Protein AF-A0A7S0JAN2-F1 (afdb_monomer)

pLDDT: mean 88.98, std 16.82, range [37.03, 98.56]

Solvent-accessible surface area (backbone atoms only — not comparable to full-atom values): 6923 Å² total; per-residue (Å²): 131,71,57,69,64,51,54,51,52,57,48,43,71,35,81,74,41,51,47,58,57,67,64,51,51,55,51,42,51,50,43,38,51,50,20,49,75,71,50,60,38,51,71,58,21,61,74,63,74,31,58,69,60,47,45,51,38,34,31,53,11,50,48,53,48,51,55,49,51,37,62,77,66,69,48,36,59,87,47,45,66,60,52,51,56,52,46,53,53,43,49,48,76,42,38,67,58,33,29,51,52,36,55,50,59,74,66,51,80,92,68,91,79,80,91,74,92,75,90,81,132

Radius of gyration: 14.35 Å; Cα contacts (8 Å, |Δi|>4): 89; chains: 1; bounding box: 33×31×39 Å

Secondary structure (DSSP, 8-state):
--HHHHHHHHHHT-STT---HHHHHHHHHHHHHHHHHTTTTHHHHHHHT-HHHHHHHHHHHHHHHHHHHHHHTT--GGGHHHHHHHHHHHHHH-HHHHHHHHHHHHHS-S-PPPS------

Mean predicted aligned error: 6.08 Å

Organism: NCBI:txid127549

Sequence (121 aa):
QPQLAQEIYALSRRDEGHFPFMIVSINLTKLSLDALRAGALTKLCNGANAVAQTLHDLYAGCYLHFHTQWKARSLTIVDFDALKKEMARLTLRRPATLIKRFRAWKRAPTGPQPSGFAEFG

Structure (mmCIF, N/CA/C/O backbone):
data_AF-A0A7S0JAN2-F1
#
_entry.id   AF-A0A7S0JAN2-F1
#
loop_
_atom_site.group_PDB
_atom_site.id
_atom_site.type_symbol
_atom_site.label_atom_id
_atom_site.label_alt_id
_atom_site.label_comp_id
_atom_site.label_asym_id
_atom_site.label_entity_id
_atom_site.label_seq_id
_atom_site.pdbx_PDB_ins_code
_atom_site.Cartn_x
_atom_site.Cartn_y
_atom_site.Cartn_z
_atom_site.occupancy
_atom_site.B_iso_or_equiv
_atom_site.auth_seq_id
_atom_site.auth_comp_id
_atom_site.auth_asym_id
_atom_site.auth_atom_id
_atom_site.pdbx_PDB_model_num
ATOM 1 N N . GLN A 1 1 ? -1.117 18.796 -2.842 1.00 44.88 1 GLN A N 1
ATOM 2 C CA . GLN A 1 1 ? -0.523 18.646 -4.187 1.00 44.88 1 GLN A CA 1
ATOM 3 C C . GLN A 1 1 ? -0.571 17.167 -4.592 1.00 44.88 1 GLN A C 1
ATOM 5 O O . GLN A 1 1 ? -0.243 16.334 -3.753 1.00 44.88 1 GLN A O 1
ATOM 10 N N . PRO A 1 2 ? -1.029 16.810 -5.806 1.00 58.06 2 PRO A N 1
ATOM 11 C CA . PRO A 1 2 ? -1.233 15.421 -6.250 1.00 58.06 2 PRO A CA 1
ATOM 12 C C . PRO A 1 2 ? 0.061 14.719 -6.730 1.00 58.06 2 PRO A C 1
ATOM 14 O O . PRO A 1 2 ? 0.057 14.040 -7.753 1.00 58.06 2 PRO A O 1
ATOM 17 N N . GLN A 1 3 ? 1.176 14.864 -6.005 1.00 82.75 3 GLN A N 1
ATOM 18 C CA . GLN A 1 3 ? 2.505 14.411 -6.460 1.00 82.75 3 GLN A CA 1
ATOM 19 C C . GLN A 1 3 ? 2.602 12.903 -6.699 1.00 82.75 3 GLN A C 1
ATOM 21 O O . GLN A 1 3 ? 3.080 12.485 -7.745 1.00 82.75 3 GLN A O 1
ATOM 26 N N . LEU A 1 4 ? 2.072 12.079 -5.791 1.00 88.88 4 LEU A N 1
ATOM 27 C CA . LEU A 1 4 ? 2.192 10.625 -5.908 1.00 88.88 4 LEU A CA 1
ATOM 28 C C . LEU A 1 4 ? 1.491 10.109 -7.169 1.00 88.88 4 LEU A C 1
ATOM 30 O O . LEU A 1 4 ? 2.052 9.310 -7.909 1.00 88.88 4 LEU A O 1
ATOM 34 N N . ALA A 1 5 ? 0.281 10.603 -7.443 1.00 89.69 5 ALA A N 1
ATOM 35 C CA . ALA A 1 5 ? -0.471 10.220 -8.635 1.00 89.69 5 ALA A CA 1
ATOM 36 C C . ALA A 1 5 ? 0.260 10.626 -9.926 1.00 89.69 5 ALA A C 1
ATOM 38 O O . ALA A 1 5 ? 0.289 9.849 -10.877 1.00 89.69 5 ALA A O 1
ATOM 39 N N . GLN A 1 6 ? 0.889 11.807 -9.945 1.00 90.81 6 GLN A N 1
ATOM 40 C CA . GLN A 1 6 ? 1.690 12.272 -11.080 1.00 90.81 6 GLN A CA 1
ATOM 41 C C . GLN A 1 6 ? 2.956 11.430 -11.278 1.00 90.81 6 GLN A C 1
ATOM 43 O O . GLN A 1 6 ? 3.254 11.057 -12.409 1.00 90.81 6 GLN A O 1
ATOM 48 N N . GLU A 1 7 ? 3.672 11.092 -10.202 1.00 90.75 7 GLU A N 1
ATOM 49 C CA . GLU A 1 7 ? 4.866 10.239 -10.257 1.00 90.75 7 GLU A CA 1
ATOM 50 C C . GLU A 1 7 ? 4.541 8.841 -10.788 1.00 90.75 7 GLU A C 1
ATOM 52 O O . GLU A 1 7 ? 5.221 8.339 -11.683 1.00 90.75 7 GLU A O 1
ATOM 57 N N . ILE A 1 8 ? 3.462 8.237 -10.286 1.00 92.00 8 ILE A N 1
ATOM 58 C CA . ILE A 1 8 ? 2.998 6.926 -10.736 1.00 92.00 8 ILE A CA 1
ATOM 59 C C . ILE A 1 8 ? 2.567 6.983 -12.203 1.00 92.00 8 ILE A C 1
ATOM 61 O O . ILE A 1 8 ? 2.927 6.104 -12.986 1.00 92.00 8 ILE A O 1
ATOM 65 N N . TYR A 1 9 ? 1.796 8.002 -12.589 1.00 92.12 9 TYR A N 1
ATOM 66 C CA . TYR A 1 9 ? 1.363 8.154 -13.973 1.00 92.12 9 TYR A CA 1
ATOM 67 C C . TYR A 1 9 ? 2.568 8.323 -14.900 1.00 92.12 9 TYR A C 1
ATOM 69 O O . TYR A 1 9 ? 2.667 7.638 -15.915 1.00 92.12 9 TYR A O 1
ATOM 77 N N . ALA A 1 10 ? 3.538 9.157 -14.520 1.00 91.62 10 ALA A N 1
ATOM 78 C CA . ALA A 1 10 ? 4.773 9.320 -15.272 1.00 91.62 10 ALA A CA 1
ATOM 79 C C . ALA A 1 10 ? 5.552 8.002 -15.402 1.00 91.62 10 ALA A C 1
ATOM 81 O O . ALA A 1 10 ? 6.040 7.721 -16.493 1.00 91.62 10 ALA A O 1
ATOM 82 N N . LEU A 1 11 ? 5.632 7.189 -14.340 1.00 91.25 11 LEU A N 1
ATOM 83 C CA . LEU A 1 11 ? 6.238 5.854 -14.383 1.00 91.25 11 LEU A CA 1
ATOM 84 C C . LEU A 1 11 ? 5.494 4.922 -15.350 1.00 91.25 11 LEU A C 1
ATOM 86 O O . LEU A 1 11 ? 6.133 4.235 -16.135 1.00 91.25 11 LEU A O 1
ATOM 90 N N . SER A 1 12 ? 4.159 4.935 -15.339 1.00 91.81 12 SER A N 1
ATOM 91 C CA . SER A 1 12 ? 3.337 4.068 -16.197 1.00 91.81 12 SER A CA 1
ATOM 92 C C . SER A 1 12 ? 3.469 4.330 -17.697 1.00 91.81 12 SER A C 1
ATOM 94 O O . SER A 1 12 ? 3.127 3.465 -18.495 1.00 91.81 12 SER A O 1
ATOM 96 N N . ARG A 1 13 ? 3.949 5.518 -18.081 1.00 91.81 13 ARG A N 1
ATOM 97 C CA . ARG A 1 13 ? 4.160 5.900 -19.485 1.00 91.81 13 ARG A CA 1
ATOM 98 C C . ARG A 1 13 ? 5.569 5.615 -19.995 1.00 91.81 13 ARG A C 1
ATOM 100 O O . ARG A 1 13 ? 5.847 5.916 -21.149 1.00 91.81 13 ARG A O 1
ATOM 10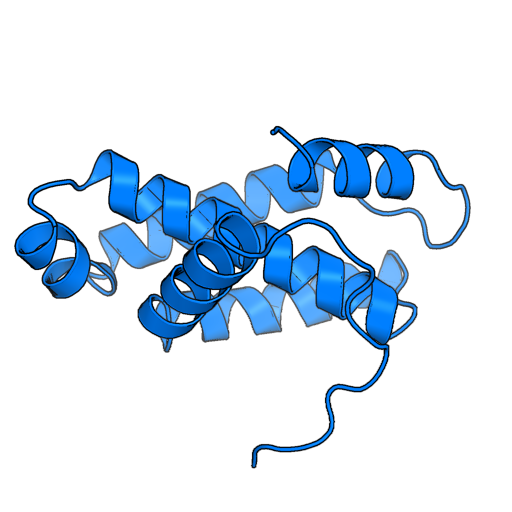7 N N . ARG A 1 14 ? 6.480 5.152 -19.137 1.00 86.12 14 ARG A N 1
ATOM 108 C CA . ARG A 1 14 ? 7.831 4.778 -19.562 1.00 86.12 14 ARG A CA 1
ATOM 109 C C . ARG A 1 14 ? 7.789 3.363 -20.120 1.00 86.12 14 ARG A C 1
ATOM 111 O O . ARG A 1 14 ? 7.152 2.493 -19.529 1.00 86.12 14 ARG A O 1
ATOM 118 N N . ASP A 1 15 ? 8.508 3.141 -21.213 1.00 71.81 15 ASP A N 1
ATOM 119 C CA . ASP A 1 15 ? 8.618 1.811 -21.820 1.00 71.81 15 ASP A CA 1
ATOM 120 C C . ASP A 1 15 ? 9.453 0.856 -20.951 1.00 71.81 15 ASP A C 1
ATOM 122 O O . ASP A 1 15 ? 9.252 -0.356 -20.955 1.00 71.81 15 ASP A O 1
ATOM 126 N N . GLU A 1 16 ? 10.348 1.403 -20.129 1.00 73.69 16 GLU A N 1
ATOM 127 C CA . GLU A 1 16 ? 11.209 0.648 -19.224 1.00 73.69 16 GLU A CA 1
ATOM 128 C C . GLU A 1 16 ? 10.407 -0.030 -18.100 1.00 73.69 16 GLU A C 1
ATOM 130 O O . GLU A 1 16 ? 9.773 0.615 -17.261 1.00 73.69 16 GLU A O 1
ATOM 135 N N . GLY A 1 17 ? 10.459 -1.364 -18.066 1.00 70.00 17 GLY A N 1
ATOM 136 C CA . GLY A 1 17 ? 9.881 -2.190 -17.005 1.00 70.00 17 GLY A CA 1
ATOM 137 C C . GLY A 1 17 ? 8.368 -2.420 -17.091 1.00 70.00 17 GLY A C 1
ATOM 138 O O . GLY A 1 17 ? 7.865 -3.249 -16.335 1.00 70.00 17 GLY A O 1
ATOM 139 N N . HIS A 1 18 ? 7.651 -1.761 -18.012 1.00 85.88 18 HIS A N 1
ATOM 140 C CA . HIS A 1 18 ? 6.206 -1.924 -18.246 1.00 85.88 18 HIS A CA 1
ATOM 141 C C . HIS A 1 18 ? 5.364 -1.884 -16.959 1.00 85.88 18 HIS A C 1
ATOM 143 O O . HIS A 1 18 ? 4.669 -2.845 -16.617 1.00 85.88 18 HIS A O 1
ATOM 149 N N . PHE A 1 19 ? 5.433 -0.772 -16.219 1.00 91.94 19 PHE A N 1
ATOM 150 C CA . PHE A 1 19 ? 4.711 -0.630 -14.953 1.00 91.94 19 PHE A CA 1
ATOM 151 C C . PHE A 1 19 ? 3.186 -0.821 -15.136 1.00 91.94 19 PHE A C 1
ATOM 153 O O . PHE A 1 19 ? 2.535 -0.004 -15.797 1.00 91.94 19 PHE A O 1
ATOM 160 N N . PRO A 1 20 ? 2.566 -1.847 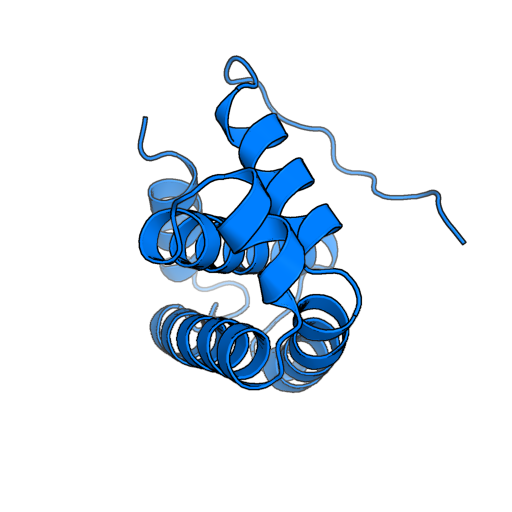-14.519 1.00 92.62 20 PRO A N 1
ATOM 161 C CA . PRO A 1 20 ? 1.181 -2.216 -14.806 1.00 92.62 20 PRO A CA 1
ATOM 162 C C . PRO A 1 20 ? 0.178 -1.384 -13.986 1.00 92.62 20 PRO A C 1
ATOM 164 O O . PRO A 1 20 ? -0.483 -1.884 -13.075 1.00 92.62 20 PRO A O 1
ATOM 167 N N . PHE A 1 21 ? 0.050 -0.095 -14.315 1.00 93.81 21 PHE A N 1
ATOM 168 C CA . PHE A 1 21 ? -0.664 0.927 -13.531 1.00 93.81 21 PHE A CA 1
ATOM 169 C C . PHE A 1 21 ? -2.052 0.524 -13.016 1.00 93.81 21 PHE A C 1
ATOM 171 O O . PHE A 1 21 ? -2.299 0.544 -11.805 1.00 93.81 21 PHE A O 1
ATOM 178 N N . MET A 1 22 ? -2.964 0.147 -13.917 1.00 94.69 22 MET A N 1
ATOM 179 C CA . MET A 1 22 ? -4.339 -0.194 -13.532 1.00 94.69 22 MET A CA 1
ATOM 180 C C . MET A 1 22 ? -4.413 -1.506 -12.755 1.00 94.69 22 MET A C 1
ATOM 182 O O . MET A 1 22 ? -5.171 -1.611 -11.791 1.00 94.69 22 MET A O 1
ATOM 186 N N . ILE A 1 23 ? -3.586 -2.486 -13.123 1.00 95.56 23 ILE A N 1
ATOM 187 C CA . ILE A 1 23 ? -3.530 -3.780 -12.438 1.00 95.56 23 ILE A CA 1
ATOM 188 C C . ILE A 1 23 ? -3.031 -3.582 -11.002 1.00 95.56 23 ILE A C 1
ATOM 190 O O . ILE A 1 23 ? -3.619 -4.139 -10.074 1.00 95.56 23 ILE A O 1
ATOM 194 N N . VAL A 1 24 ? -2.003 -2.753 -10.788 1.00 96.56 24 VAL A N 1
ATOM 195 C CA . VAL A 1 24 ? -1.533 -2.371 -9.445 1.00 96.56 24 VAL A CA 1
ATOM 196 C C . VAL A 1 24 ? -2.668 -1.715 -8.666 1.00 96.56 24 VAL A C 1
ATOM 198 O O . VAL A 1 24 ? -2.993 -2.179 -7.578 1.00 96.56 24 VAL A O 1
ATOM 201 N N . SER A 1 25 ? -3.309 -0.691 -9.238 1.00 97.31 25 SER A N 1
ATOM 202 C CA . SER A 1 25 ? -4.387 0.063 -8.586 1.00 97.31 25 SER A CA 1
ATOM 203 C C . SER A 1 25 ? -5.496 -0.852 -8.050 1.00 97.31 25 SER A C 1
ATOM 205 O O . SER A 1 25 ? -5.767 -0.862 -6.849 1.00 97.31 25 SER A O 1
ATOM 207 N N . ILE A 1 26 ? -6.048 -1.716 -8.911 1.00 98.25 26 ILE A N 1
ATOM 208 C 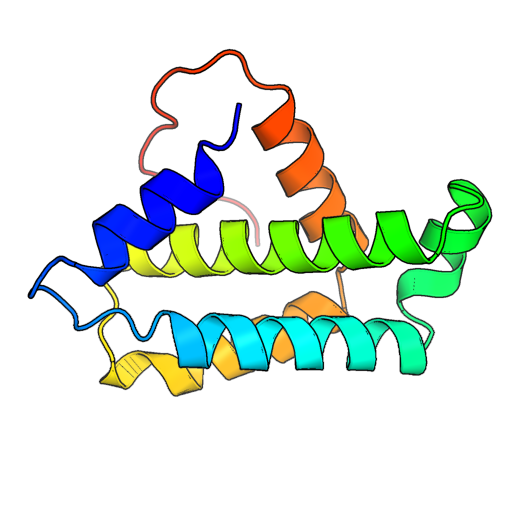CA . ILE A 1 26 ? -7.125 -2.653 -8.556 1.00 98.25 26 ILE A CA 1
ATOM 209 C C . ILE A 1 26 ? -6.680 -3.619 -7.451 1.00 98.25 26 ILE A C 1
ATOM 211 O O . ILE A 1 26 ? -7.415 -3.853 -6.487 1.00 98.25 26 ILE A O 1
ATOM 215 N N . ASN A 1 27 ? -5.465 -4.167 -7.555 1.00 97.94 27 ASN A N 1
ATOM 216 C CA . ASN A 1 27 ? -4.947 -5.081 -6.540 1.00 97.94 27 ASN A CA 1
ATOM 217 C C . ASN A 1 27 ? -4.764 -4.382 -5.188 1.00 97.94 27 ASN A C 1
ATOM 219 O O . ASN A 1 27 ? -5.121 -4.950 -4.160 1.00 97.94 27 ASN A O 1
ATOM 223 N N . LEU A 1 28 ? -4.259 -3.149 -5.163 1.00 98.31 28 LEU A N 1
ATOM 224 C CA . LEU A 1 28 ? -4.076 -2.404 -3.917 1.00 98.31 28 LEU A CA 1
ATOM 225 C C . LEU A 1 28 ? -5.409 -1.981 -3.285 1.00 98.31 28 LEU A C 1
ATOM 227 O O . LEU A 1 28 ? -5.526 -2.002 -2.056 1.00 98.31 28 LEU A O 1
ATOM 231 N N . THR A 1 29 ? -6.431 -1.666 -4.089 1.00 98.44 29 THR A N 1
ATOM 232 C CA . THR A 1 29 ? -7.804 -1.483 -3.595 1.00 98.44 29 THR A CA 1
ATOM 233 C C . THR A 1 29 ? -8.298 -2.753 -2.909 1.00 98.44 29 THR A C 1
ATOM 235 O O . THR A 1 29 ? -8.731 -2.691 -1.757 1.00 98.44 29 THR A O 1
ATOM 238 N N . LYS A 1 30 ? -8.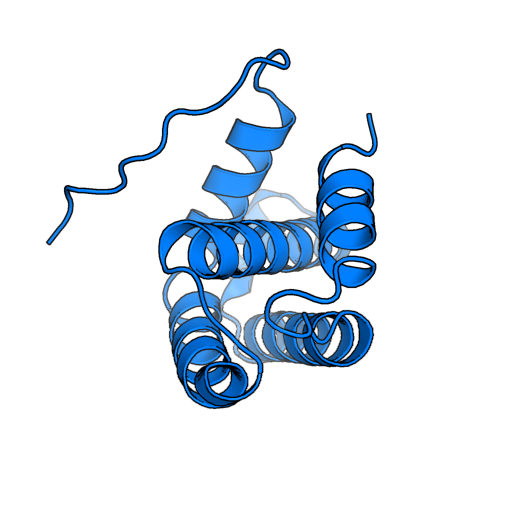156 -3.915 -3.563 1.00 98.50 30 LYS A N 1
ATOM 239 C CA . LYS A 1 30 ? -8.525 -5.210 -2.977 1.00 98.50 30 LYS A CA 1
ATOM 240 C C . LYS A 1 30 ? -7.790 -5.469 -1.659 1.00 98.50 30 LYS A C 1
ATOM 242 O O . LYS A 1 30 ? -8.439 -5.763 -0.663 1.00 98.50 30 LYS A O 1
ATOM 247 N N . LEU A 1 31 ? -6.464 -5.319 -1.627 1.00 98.50 31 LEU A N 1
ATOM 248 C CA . LEU A 1 31 ? -5.670 -5.556 -0.414 1.00 98.50 31 LEU A CA 1
ATOM 249 C C . LEU A 1 31 ? -6.090 -4.647 0.748 1.00 98.50 31 LEU A C 1
ATOM 251 O O . LEU A 1 31 ? -6.118 -5.084 1.897 1.00 98.50 31 LEU A O 1
ATOM 255 N N . SER A 1 32 ? -6.439 -3.393 0.455 1.00 98.50 32 SER A N 1
ATOM 256 C CA . SER A 1 32 ? -6.909 -2.446 1.470 1.00 98.50 32 SER A CA 1
ATOM 257 C C . SER A 1 32 ? -8.269 -2.868 2.041 1.00 98.50 32 SER A C 1
ATOM 259 O O . SER A 1 32 ? -8.465 -2.834 3.256 1.00 98.50 32 SER A O 1
ATOM 261 N N . LEU A 1 33 ? -9.189 -3.319 1.180 1.00 98.56 33 LEU A N 1
ATOM 262 C CA . LEU A 1 33 ? -10.494 -3.845 1.590 1.00 98.56 33 LEU A CA 1
ATOM 263 C C . LEU A 1 33 ? -10.368 -5.152 2.379 1.00 98.56 33 LEU A C 1
ATOM 265 O O . LEU A 1 33 ? -11.038 -5.316 3.396 1.00 98.56 33 LEU A O 1
ATOM 269 N N . ASP A 1 34 ? -9.481 -6.055 1.960 1.00 98.38 34 ASP A N 1
ATOM 270 C CA . ASP A 1 34 ? -9.203 -7.295 2.685 1.00 98.38 34 ASP A CA 1
ATOM 271 C C . ASP A 1 34 ? -8.653 -7.011 4.089 1.00 98.38 34 ASP A C 1
ATOM 273 O O . ASP A 1 34 ? -9.084 -7.643 5.053 1.00 98.38 34 ASP A O 1
ATOM 277 N N . ALA A 1 35 ? -7.770 -6.018 4.242 1.00 98.31 35 ALA A N 1
ATOM 278 C CA . ALA A 1 35 ? -7.267 -5.605 5.551 1.00 98.31 35 ALA A CA 1
ATOM 279 C C . ALA A 1 35 ? -8.349 -4.986 6.446 1.00 98.31 35 ALA A C 1
ATOM 281 O O . ALA A 1 35 ? -8.377 -5.259 7.649 1.00 98.31 35 ALA A O 1
ATOM 282 N N . LEU A 1 36 ? -9.260 -4.192 5.875 1.00 98.12 36 LEU A N 1
ATOM 283 C CA . LEU A 1 36 ? -10.417 -3.679 6.606 1.00 98.12 36 LEU A CA 1
ATOM 284 C C . LEU A 1 36 ? -11.322 -4.825 7.076 1.00 98.12 36 LEU A C 1
ATOM 286 O O . LEU A 1 36 ? -11.631 -4.911 8.262 1.00 98.12 36 LEU A O 1
ATOM 290 N N . ARG A 1 37 ? -11.694 -5.732 6.164 1.00 98.12 37 ARG A N 1
ATOM 291 C CA . ARG A 1 37 ? -12.561 -6.887 6.442 1.00 98.12 37 ARG A CA 1
ATOM 292 C C . ARG A 1 37 ? -11.957 -7.836 7.477 1.00 98.12 37 ARG A C 1
ATOM 294 O O . ARG A 1 37 ? -12.685 -8.379 8.297 1.00 98.12 37 ARG A O 1
ATOM 301 N N . ALA A 1 38 ? -10.638 -8.021 7.461 1.00 97.94 38 ALA A N 1
ATOM 302 C CA . ALA A 1 38 ? -9.917 -8.836 8.437 1.00 97.94 38 ALA A CA 1
ATOM 303 C C . ALA A 1 38 ? -9.747 -8.154 9.813 1.00 97.94 38 ALA A C 1
ATOM 305 O O . ALA A 1 38 ? -9.129 -8.730 10.704 1.00 97.94 38 ALA A O 1
ATOM 306 N N . GLY A 1 39 ? -10.239 -6.922 9.994 1.00 97.75 39 GLY A N 1
ATOM 307 C CA . GLY A 1 39 ? -10.134 -6.178 11.253 1.00 97.75 39 GLY A CA 1
ATOM 308 C C . GLY A 1 39 ? -8.758 -5.556 11.517 1.00 97.75 39 GLY A C 1
ATOM 309 O O . GLY A 1 39 ? -8.544 -4.962 12.575 1.00 97.75 39 GLY A O 1
ATOM 310 N N . ALA A 1 40 ? -7.825 -5.614 10.559 1.00 97.88 40 ALA A N 1
ATOM 311 C CA . ALA A 1 40 ? -6.473 -5.068 10.719 1.00 97.88 40 ALA A CA 1
ATOM 312 C C . ALA A 1 40 ? -6.465 -3.533 10.881 1.00 97.88 40 ALA A C 1
ATOM 314 O O . ALA A 1 40 ? -5.509 -2.957 11.404 1.00 97.88 40 ALA A O 1
ATOM 315 N N . LEU A 1 41 ? -7.542 -2.863 10.453 1.00 98.00 41 LEU A N 1
ATOM 316 C CA . LEU A 1 41 ? -7.720 -1.418 10.579 1.00 98.00 41 LEU A CA 1
ATOM 317 C C . LEU A 1 41 ? -8.567 -0.981 11.778 1.00 98.00 41 LEU A C 1
ATOM 319 O O . LEU A 1 41 ? -8.609 0.215 12.045 1.00 98.00 41 LEU A O 1
ATOM 323 N N . THR A 1 42 ? -9.192 -1.889 12.536 1.00 98.00 42 THR A N 1
ATOM 324 C CA . THR A 1 42 ? -10.191 -1.536 13.566 1.00 98.00 42 THR A CA 1
ATOM 325 C C . THR A 1 42 ? -9.687 -0.477 14.549 1.00 98.00 42 THR A C 1
ATOM 327 O O . THR A 1 42 ? -10.317 0.565 14.720 1.00 98.00 42 THR A O 1
ATOM 330 N N . LYS A 1 43 ? -8.501 -0.681 15.141 1.00 97.69 43 LYS A N 1
ATOM 331 C CA . LYS A 1 43 ? -7.912 0.281 16.091 1.00 97.69 43 LYS A CA 1
ATOM 332 C C . LYS A 1 43 ? -7.608 1.638 15.444 1.00 97.69 43 LYS A C 1
ATOM 334 O O . LYS A 1 43 ? -7.785 2.671 16.081 1.00 97.69 43 LYS A O 1
ATOM 339 N N . LEU A 1 44 ? -7.148 1.636 14.192 1.00 97.25 44 LEU A N 1
ATOM 340 C CA . LEU A 1 44 ? -6.804 2.854 13.453 1.00 97.25 44 LEU A CA 1
ATOM 341 C C . LEU A 1 44 ? -8.062 3.639 13.063 1.00 97.25 44 LEU A C 1
ATOM 343 O O . LEU A 1 44 ? -8.103 4.848 13.267 1.00 97.25 44 LEU A O 1
ATOM 347 N N . CYS A 1 45 ? -9.090 2.946 12.567 1.00 98.12 45 CYS A N 1
ATOM 348 C CA . CYS A 1 45 ? -10.383 3.527 12.221 1.00 98.12 45 CYS A CA 1
ATOM 349 C C . CYS A 1 45 ? -11.050 4.163 13.440 1.00 98.12 45 CYS A C 1
ATOM 351 O O . CYS A 1 45 ? -11.456 5.319 13.362 1.00 98.12 45 CYS A O 1
ATOM 353 N N . ASN A 1 46 ? -11.109 3.437 14.562 1.00 97.81 46 ASN A N 1
ATOM 354 C CA . ASN A 1 46 ? -11.721 3.926 15.797 1.00 97.81 46 ASN A CA 1
ATOM 355 C C . ASN A 1 46 ? -10.934 5.106 16.377 1.00 97.81 46 ASN A C 1
ATOM 357 O O . ASN A 1 46 ? -11.526 6.108 16.757 1.00 97.81 46 ASN A O 1
ATOM 361 N N . GLY A 1 47 ? -9.598 5.028 16.382 1.00 96.69 47 GLY A N 1
ATOM 362 C CA . GLY A 1 47 ? -8.750 6.123 16.858 1.00 96.69 47 GLY A CA 1
ATOM 363 C C . GLY A 1 47 ? -8.848 7.398 16.012 1.00 96.69 47 GLY A C 1
ATOM 364 O O . GLY A 1 47 ? -8.647 8.488 16.535 1.00 96.69 47 GLY A O 1
ATOM 365 N N . ALA A 1 48 ? -9.161 7.279 14.719 1.00 94.50 48 ALA A N 1
ATOM 366 C CA . ALA A 1 48 ? -9.373 8.415 13.820 1.00 94.50 48 ALA A CA 1
ATOM 367 C C . ALA A 1 48 ? -10.850 8.830 13.679 1.00 94.50 48 ALA A C 1
ATOM 369 O O . ALA A 1 48 ? -11.127 9.820 13.008 1.00 94.50 48 ALA A O 1
ATOM 370 N N . ASN A 1 49 ? -11.783 8.049 14.238 1.00 96.44 49 ASN A N 1
ATOM 371 C CA . ASN A 1 49 ? -13.224 8.117 13.981 1.00 96.44 49 ASN A CA 1
ATOM 372 C C . ASN A 1 49 ? -13.583 8.261 12.482 1.00 96.44 49 ASN A C 1
ATOM 374 O O . ASN A 1 49 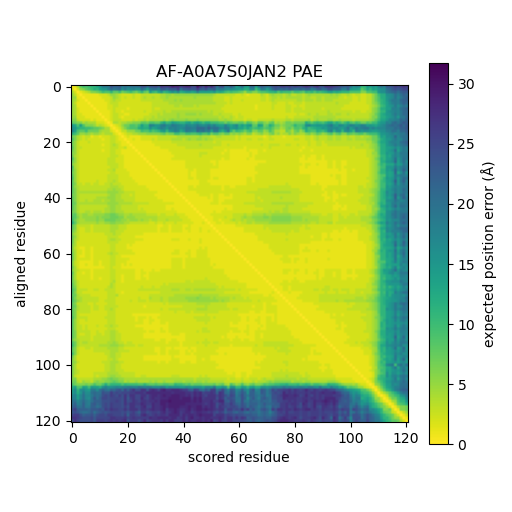? -14.468 9.023 12.102 1.00 96.44 49 ASN A O 1
ATOM 378 N N . ALA A 1 50 ? -12.837 7.578 11.606 1.00 97.00 50 ALA A N 1
ATOM 379 C CA . ALA A 1 50 ? -12.926 7.788 10.161 1.00 97.00 50 ALA A CA 1
ATOM 380 C C . ALA A 1 50 ? -12.509 6.539 9.373 1.00 97.00 50 ALA A C 1
ATOM 382 O O . ALA A 1 50 ? -11.340 6.365 9.015 1.00 97.00 50 ALA A O 1
ATOM 383 N N . VAL A 1 51 ? -13.476 5.670 9.065 1.00 97.38 51 VAL A N 1
ATOM 384 C CA . VAL A 1 51 ? -13.225 4.423 8.320 1.00 97.38 51 VAL A CA 1
ATOM 385 C C . VAL A 1 51 ? -12.750 4.713 6.896 1.00 97.38 51 VAL A C 1
ATOM 387 O O . VAL A 1 51 ? -11.685 4.245 6.497 1.00 97.38 51 VAL A O 1
ATOM 390 N N . ALA A 1 52 ? -13.498 5.534 6.150 1.00 97.69 52 ALA A N 1
ATOM 391 C CA . ALA A 1 52 ? -13.189 5.843 4.754 1.00 97.69 52 ALA A CA 1
ATOM 392 C C . ALA A 1 52 ? -11.810 6.506 4.602 1.00 97.69 52 ALA A C 1
ATOM 394 O O . ALA A 1 52 ? -11.000 6.071 3.787 1.00 97.69 52 ALA A O 1
ATOM 395 N N . GLN A 1 53 ? -11.495 7.503 5.437 1.00 97.69 53 GLN A N 1
ATOM 396 C CA . GLN A 1 53 ? -10.192 8.169 5.384 1.00 97.69 53 GLN A CA 1
ATOM 397 C C . GLN A 1 53 ? -9.042 7.222 5.752 1.00 97.69 53 GLN A C 1
ATOM 399 O O . GLN A 1 53 ? -7.998 7.253 5.104 1.00 97.69 53 GLN A O 1
ATOM 404 N N . THR A 1 54 ? -9.220 6.361 6.760 1.00 98.19 54 THR A N 1
ATOM 405 C CA . THR A 1 54 ? -8.193 5.382 7.156 1.00 98.19 54 THR A CA 1
ATOM 406 C C . THR A 1 54 ? -7.938 4.362 6.046 1.00 98.19 54 THR A C 1
ATOM 408 O O . THR A 1 54 ? -6.785 4.025 5.774 1.00 98.19 54 THR A O 1
ATOM 411 N N . LEU A 1 55 ? -8.995 3.918 5.359 1.00 98.44 55 LEU A N 1
ATOM 412 C CA . LEU A 1 55 ? -8.892 3.033 4.202 1.00 98.44 55 LEU A CA 1
ATOM 413 C C . LEU A 1 55 ? -8.179 3.714 3.022 1.00 98.44 55 LEU A C 1
ATOM 415 O O . LEU A 1 55 ? -7.278 3.120 2.432 1.00 98.44 55 LEU A O 1
ATOM 419 N N . HIS A 1 56 ? -8.533 4.962 2.698 1.00 97.81 56 HIS A N 1
ATOM 420 C CA . HIS A 1 56 ? -7.878 5.725 1.631 1.00 97.81 56 HIS A CA 1
ATOM 421 C C . HIS A 1 56 ? -6.398 5.995 1.929 1.00 97.81 56 HIS A C 1
ATOM 423 O O . HIS A 1 56 ? -5.560 5.872 1.034 1.00 97.81 56 HIS A O 1
ATOM 429 N N . ASP A 1 57 ? -6.057 6.306 3.181 1.00 97.69 57 ASP A N 1
ATOM 430 C CA . ASP A 1 57 ? -4.665 6.468 3.605 1.00 97.69 57 ASP A CA 1
ATOM 431 C C . ASP A 1 57 ? -3.887 5.149 3.491 1.00 97.69 57 ASP A C 1
ATOM 433 O O . ASP A 1 57 ? -2.719 5.163 3.095 1.00 97.69 57 ASP A O 1
ATOM 437 N N . LEU A 1 58 ? -4.515 4.007 3.807 1.00 98.56 58 LEU A N 1
ATOM 438 C CA . LEU A 1 58 ? -3.894 2.696 3.614 1.00 98.56 58 LEU A CA 1
ATOM 439 C C . LEU A 1 58 ? -3.651 2.420 2.131 1.00 98.56 58 LEU A C 1
ATOM 441 O O . LEU A 1 58 ? -2.540 2.031 1.776 1.00 98.56 58 LEU A O 1
ATOM 445 N N . TYR A 1 59 ? -4.650 2.641 1.275 1.00 98.50 59 TYR A N 1
ATOM 446 C CA . TYR A 1 59 ? -4.521 2.476 -0.173 1.00 98.50 59 TYR A CA 1
ATOM 447 C C . TYR A 1 59 ? -3.365 3.318 -0.726 1.00 98.50 59 TYR A C 1
ATOM 449 O O . TYR A 1 59 ? -2.465 2.791 -1.384 1.00 98.50 59 TYR A O 1
ATOM 457 N N . ALA A 1 60 ? -3.330 4.609 -0.390 1.00 97.69 60 ALA A N 1
ATOM 458 C CA . ALA A 1 60 ? -2.280 5.510 -0.845 1.00 97.69 60 ALA A CA 1
ATOM 459 C C . ALA A 1 60 ? -0.900 5.121 -0.287 1.00 97.69 60 ALA A C 1
ATOM 461 O O . ALA A 1 60 ? 0.094 5.188 -1.008 1.00 97.69 60 ALA A O 1
ATOM 462 N N . GLY A 1 61 ? -0.827 4.649 0.962 1.00 97.88 61 GLY A N 1
ATOM 463 C CA . GLY A 1 61 ? 0.409 4.127 1.545 1.00 97.88 61 GLY A CA 1
ATOM 464 C C . GLY A 1 61 ? 0.889 2.823 0.923 1.00 97.88 61 GLY A C 1
ATOM 465 O O . GLY A 1 61 ? 2.093 2.658 0.723 1.00 97.88 61 GLY A O 1
ATOM 466 N N . CYS A 1 62 ? -0.026 1.930 0.545 1.00 98.38 62 CYS A N 1
ATOM 467 C CA . CYS A 1 62 ? 0.310 0.747 -0.239 1.00 98.38 62 CYS A CA 1
ATOM 468 C C . CYS A 1 62 ? 0.886 1.151 -1.598 1.00 98.38 62 CYS A C 1
ATOM 470 O O . CYS A 1 62 ? 1.908 0.604 -2.002 1.00 98.38 62 CYS A O 1
ATOM 472 N N . TYR A 1 63 ? 0.274 2.128 -2.274 1.00 97.44 63 TYR A N 1
ATOM 473 C CA . TYR A 1 63 ? 0.730 2.576 -3.589 1.00 97.44 63 TYR A CA 1
ATOM 474 C C . TYR A 1 63 ? 2.092 3.260 -3.501 1.00 97.44 63 TYR A C 1
ATOM 476 O O . TYR A 1 63 ? 3.000 2.905 -4.248 1.00 97.44 63 TYR A O 1
ATOM 484 N N . LEU A 1 64 ? 2.275 4.172 -2.540 1.00 97.00 64 LEU A N 1
ATOM 485 C CA . LEU A 1 64 ? 3.564 4.809 -2.278 1.00 97.00 64 LEU A CA 1
ATOM 486 C C . LEU A 1 64 ? 4.654 3.756 -2.066 1.00 97.00 64 LEU A C 1
ATOM 488 O O . LEU A 1 64 ? 5.712 3.841 -2.686 1.00 97.00 64 LEU A O 1
ATOM 492 N N . HIS A 1 65 ? 4.392 2.751 -1.226 1.00 97.56 65 HIS A N 1
ATOM 493 C CA . HIS A 1 65 ? 5.362 1.695 -0.965 1.00 97.56 65 HIS A CA 1
ATOM 494 C C . HIS A 1 65 ? 5.639 0.849 -2.212 1.00 97.56 65 HIS A C 1
ATOM 496 O O . HIS A 1 65 ? 6.802 0.688 -2.567 1.00 97.56 65 HIS A O 1
ATOM 502 N N . PHE A 1 66 ? 4.603 0.385 -2.918 1.00 97.62 66 PHE A N 1
ATOM 503 C CA . PHE A 1 66 ? 4.750 -0.391 -4.151 1.00 97.62 66 PHE A CA 1
ATOM 504 C C . PHE A 1 66 ? 5.584 0.362 -5.193 1.00 97.62 66 PHE A C 1
ATOM 506 O O . PHE A 1 66 ? 6.577 -0.163 -5.683 1.00 97.62 66 PHE A O 1
ATOM 513 N N . HIS A 1 67 ? 5.220 1.613 -5.481 1.00 94.69 67 HIS A N 1
ATOM 514 C CA . HIS A 1 67 ? 5.928 2.490 -6.414 1.00 94.69 67 HIS A CA 1
ATOM 515 C C . HIS A 1 67 ? 7.394 2.696 -6.006 1.00 94.69 67 HIS A C 1
ATOM 517 O O . HIS A 1 67 ? 8.296 2.609 -6.838 1.00 94.69 67 HIS A O 1
ATOM 523 N N . THR A 1 68 ? 7.642 2.923 -4.713 1.00 94.81 68 THR A N 1
ATOM 524 C CA . THR A 1 68 ? 8.999 3.113 -4.184 1.00 94.81 68 THR A CA 1
ATOM 525 C C . THR A 1 68 ? 9.835 1.849 -4.352 1.00 94.81 68 THR A C 1
ATOM 527 O O . THR A 1 68 ? 10.959 1.930 -4.839 1.00 94.81 68 THR A O 1
ATOM 530 N N . GLN A 1 69 ? 9.289 0.678 -4.007 1.00 96.19 69 GLN A N 1
ATOM 531 C CA . GLN A 1 69 ? 9.992 -0.597 -4.158 1.00 96.19 69 GLN A CA 1
ATOM 532 C C . GLN A 1 69 ? 10.234 -0.948 -5.623 1.00 96.19 69 GLN A C 1
ATOM 534 O O . GLN A 1 69 ? 11.321 -1.415 -5.951 1.00 96.19 69 GLN A O 1
ATOM 539 N N . TRP A 1 70 ? 9.255 -0.688 -6.492 1.00 95.00 70 TRP A N 1
ATOM 540 C CA . TRP A 1 70 ? 9.382 -0.899 -7.928 1.00 95.00 70 TRP A CA 1
ATOM 541 C C . TRP A 1 70 ? 10.579 -0.137 -8.493 1.00 95.00 70 TRP A C 1
ATOM 543 O O . TRP A 1 70 ? 1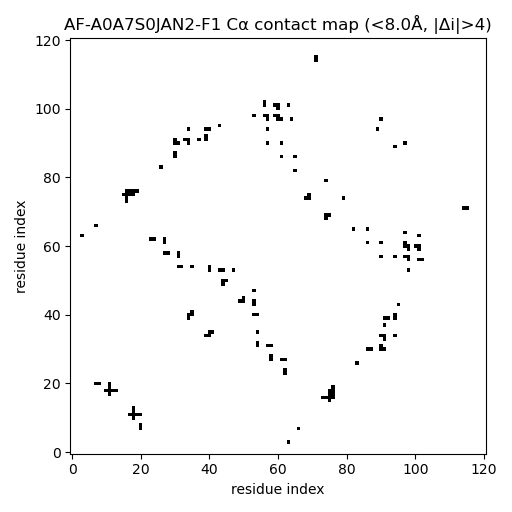1.436 -0.726 -9.144 1.00 95.00 70 TRP A O 1
ATOM 553 N N . LYS A 1 71 ? 10.677 1.160 -8.179 1.00 93.38 71 LYS A N 1
ATOM 554 C CA . LYS A 1 71 ? 11.790 2.004 -8.626 1.00 93.38 71 LYS A CA 1
ATOM 555 C C . LYS A 1 71 ? 13.116 1.617 -7.982 1.00 93.38 71 LYS A C 1
ATOM 557 O O . LYS A 1 71 ? 14.109 1.487 -8.679 1.00 93.38 71 LYS A O 1
ATOM 562 N N . ALA A 1 72 ? 13.140 1.448 -6.661 1.00 94.50 72 ALA A N 1
ATOM 563 C CA . ALA A 1 72 ? 14.378 1.204 -5.922 1.00 94.50 72 ALA A CA 1
ATOM 564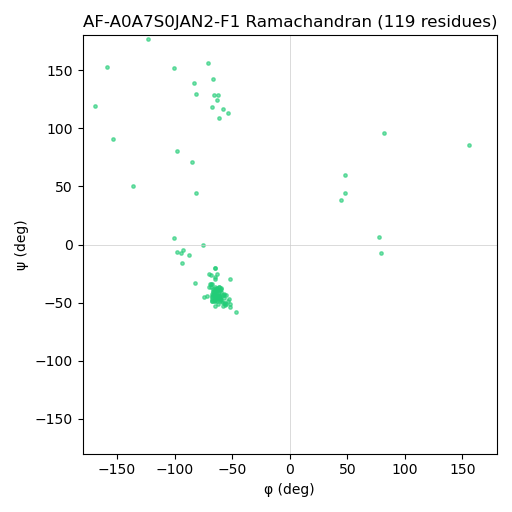 C C . ALA A 1 72 ? 15.038 -0.132 -6.286 1.00 94.50 72 ALA A C 1
ATOM 566 O O . ALA A 1 72 ? 16.254 -0.254 -6.191 1.00 94.50 72 ALA A O 1
ATOM 567 N N . ARG A 1 73 ? 14.240 -1.129 -6.683 1.00 95.12 73 ARG A N 1
ATOM 568 C CA . ARG A 1 73 ? 14.718 -2.459 -7.080 1.00 95.12 73 ARG A CA 1
ATOM 569 C C . ARG A 1 73 ? 14.773 -2.641 -8.605 1.00 95.12 73 ARG A C 1
ATOM 571 O O . ARG A 1 73 ? 15.023 -3.754 -9.046 1.00 95.12 73 ARG A O 1
ATOM 578 N N . SER A 1 74 ? 14.516 -1.586 -9.388 1.00 93.50 74 SER A N 1
ATOM 579 C CA . SER A 1 74 ? 14.452 -1.631 -10.859 1.00 93.50 74 SER A CA 1
ATOM 580 C C . SER A 1 74 ? 13.590 -2.784 -11.393 1.00 93.50 74 SER A C 1
ATOM 582 O O . SER A 1 74 ? 13.995 -3.507 -12.299 1.00 93.50 74 SER A O 1
ATOM 584 N N . LEU A 1 75 ? 12.415 -2.983 -10.787 1.00 94.75 75 LEU A N 1
ATOM 585 C CA . LEU A 1 75 ? 11.540 -4.109 -11.109 1.00 94.75 75 LEU A CA 1
ATOM 586 C C . LEU A 1 75 ? 10.889 -3.961 -12.481 1.00 94.75 75 LEU A C 1
ATOM 588 O O . LEU A 1 75 ? 10.667 -2.855 -12.983 1.00 94.75 75 LEU A O 1
ATOM 592 N N . THR A 1 76 ? 10.500 -5.102 -13.035 1.00 94.75 76 THR A N 1
ATOM 593 C CA . THR A 1 76 ? 9.740 -5.191 -14.279 1.00 94.75 76 THR A CA 1
ATOM 594 C C . THR A 1 76 ? 8.433 -5.954 -14.073 1.00 94.75 76 THR A C 1
ATOM 596 O O . THR A 1 76 ? 8.149 -6.485 -12.995 1.00 94.75 76 THR A O 1
ATOM 599 N N . ILE A 1 77 ? 7.620 -6.047 -15.127 1.00 93.19 77 ILE A N 1
ATOM 600 C CA . ILE A 1 77 ? 6.365 -6.807 -15.118 1.00 93.19 77 ILE A CA 1
ATOM 601 C C . ILE A 1 77 ? 6.521 -8.260 -14.638 1.00 93.19 77 ILE A C 1
ATOM 603 O O . ILE A 1 77 ? 5.595 -8.778 -14.015 1.00 93.19 77 ILE A O 1
ATOM 607 N N . VAL A 1 78 ? 7.678 -8.904 -14.846 1.00 94.50 78 VAL A N 1
ATOM 608 C CA . VAL A 1 78 ? 7.899 -10.287 -14.385 1.00 94.50 78 VAL A CA 1
ATOM 609 C C . VAL A 1 78 ? 7.967 -10.398 -12.857 1.00 94.50 78 VAL A C 1
ATOM 611 O O . VAL A 1 78 ? 7.588 -11.421 -12.290 1.00 94.50 78 VAL A O 1
ATOM 614 N N . ASP A 1 79 ? 8.359 -9.321 -12.175 1.00 95.88 79 ASP A N 1
ATOM 615 C CA . ASP A 1 79 ? 8.497 -9.262 -10.717 1.00 95.88 79 ASP A CA 1
ATOM 616 C C . ASP A 1 79 ? 7.186 -8.886 -10.015 1.00 95.88 79 ASP A C 1
ATOM 618 O O . ASP A 1 79 ? 7.076 -8.958 -8.7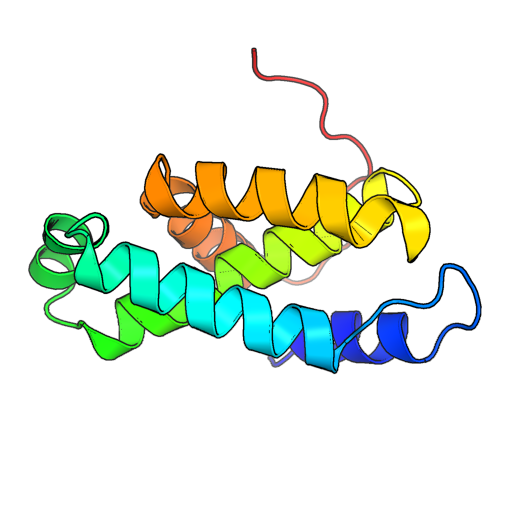83 1.00 95.88 79 ASP A O 1
ATOM 622 N N . PHE A 1 80 ? 6.172 -8.481 -10.790 1.00 94.69 80 PHE A N 1
ATOM 623 C CA . PHE A 1 80 ? 4.902 -7.969 -10.281 1.00 94.69 80 PHE A CA 1
ATOM 624 C C . PHE A 1 80 ? 4.261 -8.925 -9.273 1.00 94.69 80 PHE A C 1
ATOM 626 O O . PHE A 1 80 ? 3.841 -8.510 -8.191 1.00 94.69 80 PHE A O 1
ATOM 633 N N . ASP A 1 81 ? 4.212 -10.215 -9.598 1.00 95.75 81 ASP A N 1
ATOM 634 C CA . ASP A 1 81 ? 3.548 -11.208 -8.761 1.00 95.75 81 ASP A CA 1
ATOM 635 C C . ASP A 1 81 ? 4.267 -11.437 -7.427 1.00 95.75 81 ASP A C 1
ATOM 637 O O . ASP A 1 81 ? 3.611 -11.645 -6.398 1.00 95.75 81 ASP A O 1
ATOM 641 N N . ALA A 1 82 ? 5.599 -11.347 -7.413 1.00 97.38 82 ALA A N 1
ATOM 642 C CA . ALA A 1 82 ? 6.389 -11.434 -6.192 1.00 97.38 82 ALA A CA 1
ATOM 643 C C . ALA A 1 82 ? 6.137 -10.215 -5.290 1.00 97.38 82 ALA A C 1
ATOM 645 O O . ALA A 1 82 ? 5.794 -10.380 -4.112 1.00 97.38 82 ALA A O 1
ATOM 646 N N . LEU A 1 83 ? 6.203 -9.000 -5.849 1.00 97.44 83 LEU A N 1
ATOM 647 C CA . LEU A 1 83 ? 5.945 -7.773 -5.094 1.00 97.44 83 LEU A CA 1
ATOM 648 C C . LEU A 1 83 ? 4.487 -7.702 -4.608 1.00 97.44 83 LEU A C 1
ATOM 650 O O . LEU A 1 83 ? 4.235 -7.334 -3.462 1.00 97.44 83 LEU A O 1
ATOM 654 N N . LYS A 1 84 ? 3.511 -8.140 -5.411 1.00 96.81 84 LYS A N 1
ATOM 655 C CA . LYS A 1 84 ? 2.097 -8.238 -5.005 1.00 96.81 84 LYS A CA 1
ATOM 656 C C . LYS A 1 84 ? 1.917 -9.130 -3.770 1.00 96.81 84 LYS A C 1
ATOM 658 O O . LYS A 1 84 ? 1.178 -8.773 -2.851 1.00 96.81 84 LYS A O 1
ATOM 663 N N . LYS A 1 85 ? 2.605 -10.277 -3.711 1.00 97.81 85 LYS A N 1
ATOM 664 C CA . LYS A 1 85 ? 2.579 -11.188 -2.548 1.00 97.81 85 LYS A CA 1
ATOM 665 C C . LYS A 1 85 ? 3.271 -10.591 -1.316 1.00 97.81 85 LYS A C 1
ATOM 667 O O . LYS A 1 85 ? 2.867 -10.874 -0.186 1.00 97.81 85 LYS A O 1
ATOM 672 N N . GLU A 1 86 ? 4.324 -9.797 -1.498 1.00 98.00 86 GLU A N 1
ATOM 673 C CA . GLU A 1 86 ? 4.943 -9.008 -0.421 1.00 98.00 86 GLU A CA 1
ATOM 674 C C . GLU A 1 86 ? 3.954 -7.969 0.128 1.00 98.00 86 GLU A C 1
ATOM 676 O O . GLU A 1 86 ? 3.706 -7.948 1.337 1.00 98.00 86 GLU A O 1
ATOM 681 N N . MET A 1 87 ? 3.297 -7.207 -0.754 1.00 98.25 87 MET A N 1
ATOM 682 C CA . MET A 1 87 ? 2.278 -6.228 -0.370 1.00 98.25 87 MET A CA 1
ATOM 683 C C . MET A 1 87 ? 1.135 -6.859 0.414 1.00 98.25 87 MET A C 1
ATOM 685 O O . MET A 1 87 ? 0.777 -6.344 1.466 1.00 98.25 87 MET A O 1
ATOM 689 N N . ALA A 1 88 ? 0.596 -7.996 -0.034 1.00 97.62 88 ALA A N 1
ATOM 690 C CA . ALA A 1 88 ? -0.504 -8.664 0.661 1.00 97.62 88 ALA A CA 1
ATOM 691 C C . ALA A 1 88 ? -0.167 -8.974 2.131 1.00 97.62 88 ALA A C 1
ATOM 693 O O . ALA A 1 88 ? -0.966 -8.719 3.034 1.00 97.62 88 ALA A O 1
ATOM 694 N N . ARG A 1 89 ? 1.053 -9.466 2.386 1.00 98.00 89 ARG A N 1
ATOM 695 C CA . ARG A 1 89 ? 1.544 -9.739 3.744 1.00 98.00 89 ARG A CA 1
ATOM 696 C C . ARG A 1 89 ? 1.737 -8.452 4.541 1.00 98.00 89 ARG A C 1
ATOM 698 O O . ARG A 1 89 ? 1.346 -8.394 5.708 1.00 98.00 89 ARG A O 1
ATOM 705 N N . LEU A 1 90 ? 2.337 -7.433 3.930 1.00 97.81 90 LEU A N 1
ATOM 706 C CA . LEU A 1 90 ? 2.648 -6.172 4.596 1.00 97.81 90 LEU A CA 1
ATOM 707 C C . LEU A 1 90 ? 1.385 -5.386 4.968 1.00 97.81 90 LEU A C 1
ATOM 709 O O . LEU A 1 90 ? 1.277 -4.919 6.101 1.00 97.81 90 LEU A O 1
ATOM 713 N N . THR A 1 91 ? 0.424 -5.279 4.050 1.00 98.06 91 THR A N 1
ATOM 714 C CA . THR A 1 91 ? -0.838 -4.554 4.244 1.00 98.06 91 THR A CA 1
ATOM 715 C C . THR A 1 91 ? -1.652 -5.139 5.395 1.00 98.06 91 THR A C 1
ATOM 717 O O . THR A 1 91 ? -2.203 -4.382 6.190 1.00 98.06 91 THR A O 1
ATOM 720 N N . LEU A 1 92 ? -1.668 -6.469 5.545 1.00 97.44 92 LEU A N 1
ATOM 721 C CA . LEU A 1 92 ? -2.340 -7.135 6.664 1.00 97.44 92 LEU A CA 1
ATOM 722 C C . LEU A 1 92 ? -1.576 -6.999 7.985 1.00 97.44 92 LEU A C 1
ATOM 724 O O . LEU A 1 92 ? -2.177 -6.721 9.019 1.00 97.44 92 LEU A O 1
ATOM 728 N N . ARG A 1 93 ? -0.252 -7.201 7.977 1.00 97.62 93 ARG A N 1
ATOM 729 C CA . ARG A 1 93 ? 0.539 -7.266 9.218 1.00 97.62 93 ARG A CA 1
ATOM 730 C C . ARG A 1 93 ? 0.920 -5.903 9.780 1.00 97.62 93 ARG A C 1
ATOM 732 O O . ARG A 1 93 ? 1.078 -5.769 10.990 1.00 97.62 93 ARG A O 1
ATOM 739 N N . ARG A 1 94 ? 1.147 -4.906 8.923 1.00 97.31 94 ARG A N 1
ATOM 740 C CA . ARG A 1 94 ? 1.677 -3.590 9.318 1.00 97.31 94 ARG A CA 1
ATOM 741 C C . ARG A 1 94 ? 0.947 -2.416 8.635 1.00 97.31 94 ARG A C 1
ATOM 743 O O . ARG A 1 94 ? 1.613 -1.505 8.133 1.00 97.31 94 ARG A O 1
ATOM 750 N N . PRO A 1 95 ? -0.401 -2.355 8.656 1.00 97.75 95 PRO A N 1
ATOM 751 C CA . PRO A 1 95 ? -1.143 -1.263 8.017 1.00 97.75 95 PRO A CA 1
ATOM 752 C C . PRO A 1 95 ? -0.809 0.111 8.620 1.00 97.75 95 PRO A C 1
ATOM 754 O O . PRO A 1 95 ? -0.676 1.098 7.896 1.00 97.75 95 PRO A O 1
ATOM 757 N N . ALA A 1 96 ? -0.587 0.177 9.938 1.00 98.00 96 ALA A N 1
ATOM 758 C CA . ALA A 1 96 ? -0.213 1.410 10.631 1.00 98.00 96 ALA A CA 1
ATOM 759 C C . ALA A 1 96 ? 1.102 2.007 10.103 1.00 98.00 96 ALA A C 1
ATOM 761 O O . ALA A 1 96 ? 1.219 3.225 9.963 1.00 98.00 96 ALA A O 1
ATOM 762 N N . THR A 1 97 ? 2.084 1.161 9.776 1.00 97.88 97 THR A N 1
ATOM 763 C CA . THR A 1 97 ? 3.377 1.596 9.231 1.00 97.88 97 THR A CA 1
ATOM 764 C C . THR A 1 97 ? 3.211 2.220 7.849 1.00 97.88 97 THR A C 1
ATOM 766 O O . THR A 1 97 ? 3.784 3.279 7.595 1.00 97.88 97 THR A O 1
ATOM 769 N N . LEU A 1 98 ? 2.401 1.608 6.978 1.00 98.38 98 LEU A N 1
ATOM 770 C CA . LEU A 1 98 ? 2.111 2.130 5.639 1.00 98.38 98 LEU A CA 1
ATOM 771 C C . LEU A 1 98 ? 1.398 3.486 5.709 1.00 98.38 98 LEU A C 1
ATOM 773 O O . LEU A 1 98 ? 1.832 4.442 5.066 1.00 98.38 98 LEU A O 1
ATOM 777 N N . ILE A 1 99 ? 0.373 3.600 6.558 1.00 98.06 99 ILE A N 1
ATOM 778 C CA . ILE A 1 99 ? -0.352 4.858 6.782 1.00 98.06 99 ILE A CA 1
ATOM 779 C C . ILE A 1 99 ? 0.581 5.935 7.349 1.00 98.06 99 ILE A C 1
ATOM 781 O O . ILE A 1 99 ? 0.584 7.069 6.867 1.00 98.06 99 ILE A O 1
ATOM 785 N N . LYS A 1 100 ? 1.401 5.604 8.356 1.00 97.06 100 LYS A N 1
ATOM 786 C CA . LYS A 1 100 ? 2.350 6.554 8.959 1.00 97.06 100 LYS A CA 1
ATOM 787 C C . LYS A 1 100 ? 3.351 7.065 7.923 1.00 97.06 100 LYS A C 1
ATOM 789 O O . LYS A 1 100 ? 3.566 8.272 7.849 1.00 97.06 100 LYS A O 1
ATOM 794 N N . ARG A 1 101 ? 3.921 6.169 7.108 1.00 95.12 101 ARG A N 1
ATOM 795 C CA . ARG A 1 101 ? 4.844 6.524 6.019 1.00 95.12 101 ARG A CA 1
ATOM 796 C C . ARG A 1 101 ? 4.184 7.444 4.999 1.00 95.12 101 ARG A C 1
ATOM 798 O O . ARG A 1 101 ? 4.749 8.485 4.683 1.00 95.12 101 ARG A O 1
ATOM 805 N N . PHE A 1 102 ? 2.975 7.115 4.549 1.00 95.94 102 PHE A N 1
ATOM 806 C CA . PHE A 1 102 ? 2.232 7.960 3.616 1.00 95.94 102 PHE A CA 1
ATOM 807 C C . PHE A 1 102 ? 1.946 9.351 4.179 1.00 95.94 102 PHE A C 1
ATOM 809 O O . PHE A 1 102 ? 2.197 10.353 3.516 1.00 95.94 102 PHE A O 1
ATOM 816 N N . ARG A 1 103 ? 1.465 9.434 5.423 1.00 94.31 103 ARG A N 1
ATOM 817 C CA . ARG A 1 103 ? 1.178 10.717 6.077 1.00 94.31 103 ARG A CA 1
ATOM 818 C C . ARG A 1 103 ? 2.438 11.559 6.272 1.00 94.31 103 ARG A C 1
ATOM 820 O O . ARG A 1 103 ? 2.359 12.774 6.131 1.00 94.31 103 ARG A O 1
ATOM 827 N N . ALA A 1 104 ? 3.575 10.936 6.584 1.00 93.75 104 ALA A N 1
ATOM 828 C CA . ALA A 1 104 ? 4.861 11.622 6.672 1.00 93.75 104 ALA A CA 1
ATOM 829 C C . ALA A 1 104 ? 5.304 12.153 5.301 1.00 93.75 104 ALA A C 1
ATOM 831 O O . ALA A 1 104 ? 5.590 13.339 5.180 1.00 93.75 104 ALA A O 1
ATOM 832 N N . TRP A 1 105 ? 5.258 11.312 4.263 1.00 92.12 105 TRP A N 1
ATOM 833 C CA . TRP A 1 105 ? 5.564 11.705 2.885 1.00 92.12 105 TRP A CA 1
ATOM 834 C C . TRP A 1 105 ? 4.672 12.862 2.408 1.00 92.12 105 TRP A C 1
ATOM 836 O O . TRP A 1 105 ? 5.173 13.847 1.886 1.00 92.12 105 TRP A O 1
ATOM 846 N N . LYS A 1 106 ? 3.364 12.813 2.695 1.00 89.94 106 LYS A N 1
ATOM 847 C CA . LYS A 1 106 ? 2.397 13.866 2.334 1.00 89.94 106 LYS A CA 1
ATOM 848 C C . LYS A 1 106 ? 2.681 15.215 3.012 1.00 89.94 106 LYS A C 1
ATOM 850 O O . LYS A 1 106 ? 2.237 16.245 2.513 1.00 89.94 106 LYS A O 1
ATOM 855 N N . ARG A 1 107 ? 3.347 15.210 4.172 1.00 88.69 107 ARG A N 1
ATOM 856 C CA . ARG A 1 107 ? 3.700 16.414 4.947 1.00 88.69 107 ARG A CA 1
ATOM 857 C C . ARG A 1 107 ? 5.092 16.947 4.623 1.00 88.69 107 ARG A C 1
ATOM 859 O O . ARG A 1 107 ? 5.389 18.072 5.012 1.00 88.69 107 ARG A O 1
ATOM 866 N N . ALA A 1 108 ? 5.943 16.151 3.978 1.00 82.00 108 ALA A N 1
ATOM 867 C CA . ALA A 1 108 ? 7.290 16.574 3.645 1.00 82.00 108 ALA A CA 1
ATOM 868 C C . ALA A 1 108 ? 7.229 17.734 2.630 1.00 82.00 108 ALA A C 1
ATOM 870 O O . ALA A 1 108 ? 6.544 17.605 1.611 1.00 82.00 108 ALA A O 1
ATOM 871 N N . PRO A 1 109 ? 7.916 18.863 2.881 1.00 60.97 109 PRO A N 1
ATOM 872 C CA . PRO A 1 109 ? 8.098 19.884 1.861 1.00 60.97 109 PRO A CA 1
ATOM 873 C C . PRO A 1 109 ? 8.888 19.259 0.706 1.00 60.97 109 PRO A C 1
ATOM 875 O O . PRO A 1 109 ? 9.900 18.594 0.918 1.00 60.97 109 PRO A O 1
ATOM 878 N N . THR A 1 110 ? 8.372 19.397 -0.510 1.00 65.50 110 THR A N 1
ATOM 879 C CA . THR A 1 110 ? 8.883 18.738 -1.715 1.00 65.50 110 THR A CA 1
ATOM 880 C C . THR A 1 110 ? 10.374 18.977 -1.948 1.00 65.50 110 THR A C 1
ATOM 882 O O . THR A 1 110 ? 10.776 20.085 -2.293 1.00 65.50 110 THR A O 1
ATOM 885 N N . GLY A 1 111 ? 11.165 17.912 -1.833 1.00 43.72 111 GLY A N 1
ATOM 886 C CA . GLY A 1 111 ? 12.563 17.801 -2.250 1.00 43.72 111 GLY A CA 1
ATOM 887 C C . GLY A 1 111 ? 12.917 16.315 -2.426 1.00 43.72 111 GLY A C 1
ATOM 888 O O . GLY A 1 111 ? 12.245 15.470 -1.823 1.00 43.72 111 GLY A O 1
ATOM 889 N N . PRO A 1 112 ? 13.892 15.957 -3.283 1.00 40.78 112 PRO A N 1
ATOM 890 C CA . PRO A 1 112 ? 14.130 14.569 -3.675 1.00 40.78 112 PRO A CA 1
ATOM 891 C C . PRO A 1 112 ? 14.547 13.733 -2.458 1.00 40.78 112 PRO A C 1
ATOM 893 O O . PRO A 1 112 ? 15.501 14.072 -1.764 1.00 40.78 112 PRO A O 1
ATOM 896 N N . GLN A 1 113 ? 13.824 12.641 -2.192 1.00 48.41 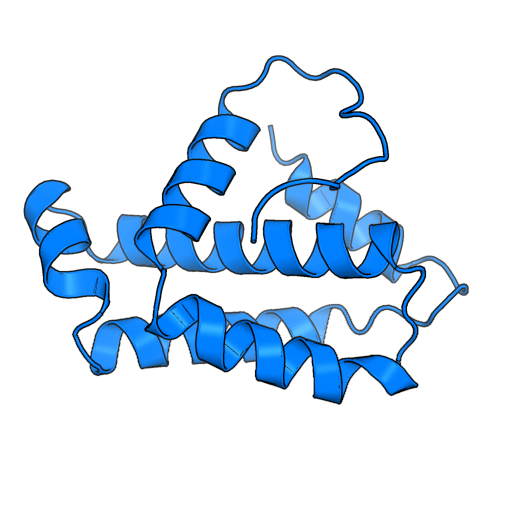113 GLN A N 1
ATOM 897 C CA . GLN A 1 113 ? 14.195 11.687 -1.144 1.00 48.41 113 GLN A CA 1
ATOM 898 C C . GLN A 1 113 ? 15.274 10.731 -1.682 1.00 48.41 113 GLN A C 1
ATOM 900 O O . GLN A 1 113 ? 15.096 10.182 -2.775 1.00 48.41 113 GLN A O 1
ATOM 905 N N . PRO A 1 114 ? 16.390 10.550 -0.951 1.00 38.06 114 PRO A N 1
ATOM 906 C CA . PRO A 1 114 ? 17.572 9.853 -1.432 1.00 38.06 114 PRO A CA 1
ATOM 907 C C . PRO A 1 114 ? 17.311 8.363 -1.666 1.00 38.06 114 PRO A C 1
ATOM 909 O O . PRO A 1 114 ? 16.601 7.684 -0.923 1.00 38.06 114 PRO A O 1
ATOM 912 N N . SER A 1 115 ? 17.927 7.858 -2.728 1.00 49.69 115 SER A N 1
ATOM 913 C CA . SER A 1 115 ? 18.090 6.441 -3.026 1.00 49.69 115 SER A CA 1
ATOM 914 C C . SER A 1 115 ? 18.911 5.766 -1.925 1.00 49.69 115 SER A C 1
ATOM 916 O O . SER A 1 115 ? 20.114 5.993 -1.836 1.00 49.69 115 SER A O 1
ATOM 918 N N . GLY A 1 116 ? 18.276 4.934 -1.100 1.00 39.12 116 GLY A N 1
ATOM 919 C CA . GLY A 1 116 ? 18.990 4.097 -0.137 1.00 39.12 116 GLY A CA 1
ATOM 920 C C . GLY A 1 116 ? 18.131 3.689 1.050 1.00 39.12 116 GLY A C 1
ATOM 921 O O . GLY A 1 116 ? 18.163 4.332 2.090 1.00 39.12 116 GLY A O 1
ATOM 922 N N . PHE A 1 117 ? 17.376 2.601 0.903 1.00 49.09 117 PHE A N 1
ATOM 923 C CA . PHE A 1 117 ? 16.783 1.897 2.040 1.00 49.09 117 PHE A CA 1
ATOM 924 C C . PHE A 1 117 ? 17.670 0.701 2.387 1.00 49.09 117 PHE A C 1
ATOM 926 O O . PHE A 1 117 ? 17.385 -0.428 1.992 1.00 49.09 117 PHE A O 1
ATOM 933 N N . ALA A 1 118 ? 18.754 0.971 3.106 1.00 43.88 118 ALA A N 1
ATOM 934 C CA . ALA A 1 118 ? 19.352 -0.002 4.006 1.00 43.88 118 ALA A CA 1
ATOM 935 C C . ALA A 1 118 ? 18.895 0.343 5.431 1.00 43.88 118 ALA A C 1
ATOM 937 O O . ALA A 1 118 ? 18.623 1.504 5.720 1.00 43.88 118 ALA A O 1
ATOM 938 N N . GLU A 1 119 ? 18.821 -0.678 6.283 1.00 38.91 119 GLU A N 1
ATOM 939 C CA . GLU A 1 119 ? 18.373 -0.652 7.685 1.00 38.91 119 GLU A CA 1
ATOM 940 C C . GLU A 1 119 ? 16.848 -0.695 7.860 1.00 38.91 119 GLU A C 1
ATOM 942 O O . GLU A 1 119 ? 16.128 0.281 7.685 1.00 38.91 119 GLU A O 1
ATOM 947 N N . PHE A 1 120 ? 16.315 -1.899 8.077 1.00 45.19 120 PHE A N 1
ATOM 948 C CA . PHE A 1 120 ? 16.004 -2.430 9.411 1.00 45.19 120 PHE A CA 1
ATOM 949 C C . PHE A 1 120 ? 15.678 -3.924 9.253 1.00 45.19 120 PHE A C 1
ATOM 951 O O . PHE A 1 120 ? 14.756 -4.282 8.512 1.00 45.19 120 PHE A O 1
ATOM 958 N N . GLY A 1 121 ? 16.479 -4.768 9.912 1.00 37.03 121 GLY A N 1
ATOM 959 C CA . GLY A 1 121 ? 16.132 -6.163 10.203 1.00 37.03 121 GLY A CA 1
ATOM 960 C C . GLY A 1 121 ? 14.985 -6.282 11.201 1.00 37.03 121 GLY A C 1
ATOM 961 O O . GLY A 1 121 ? 14.548 -5.243 11.751 1.00 37.03 121 GLY A O 1
#

Foldseek 3Di:
DCVLVVLLVVVCPDPQQNRPRVVQLVLLLVLLVVLVVVCVCVVVCVVVVHPPVLSVLLSQLLSVVLSCCCVLVSHHPVCVVVSSVVSSVCCNPPSVVSSVVSVVVVPDDDDDDDRDPDDDD

InterPro domains:
  IPR006816 ELMO domain [PF04727] (2-81)
  IPR006816 ELMO domain [PS51335] (1-95)
  IPR050868 Engulfment and cell motility domain-containing protein [PTHR12771] (3-87)